Protein AF-A0A212KRE3-F1 (afdb_monomer_lite)

Foldseek 3Di:
DLVVLLVVVLVVPDDLVVSCVVVVHDSVSSVVSVVVVVVVVCVVVVVVVCVVVVVVVVVVVLVPDDLVVNCVVVVHDSVVVPDDPDDDDPVLVVLVVVLVVVCVVPVPDDLVNSCVVCVVVVDNDDSVSD

Sequence (130 aa):
MERPVALEAAKENRTINELASEYKIHPSQVSQWKKELLDSASSLFEKSGKAKKYDDMHEKEIAQLSISRQCELLDLNRSSYYINPGSETSFNLLLMRLIDQQFTKGPCYGRRRMTVWLNNQGYSVNSKRV

Radius of gyration: 33.66 Å; chains: 1; bounding box: 57×32×89 Å

Structure (mmCIF, N/CA/C/O backbone):
data_AF-A0A212KRE3-F1
#
_entry.id   AF-A0A212KRE3-F1
#
loop_
_atom_site.group_PDB
_atom_site.id
_atom_site.type_symbol
_atom_site.label_atom_id
_atom_site.label_alt_id
_atom_site.label_comp_id
_atom_site.label_asym_id
_atom_site.label_entity_id
_atom_site.label_seq_id
_atom_site.pdbx_PDB_ins_code
_atom_site.Cartn_x
_atom_site.Cartn_y
_atom_site.Cartn_z
_atom_site.occupancy
_atom_site.B_iso_or_equiv
_atom_site.auth_seq_id
_atom_site.auth_comp_id
_atom_site.auth_asym_id
_atom_site.auth_atom_id
_atom_site.pdbx_PDB_model_num
ATOM 1 N N . MET A 1 1 ? 17.542 -0.123 -52.652 1.00 57.00 1 MET A N 1
ATOM 2 C CA . MET A 1 1 ? 17.718 -1.501 -53.163 1.00 57.00 1 MET A CA 1
ATOM 3 C C . MET A 1 1 ? 18.692 -2.318 -52.310 1.00 57.00 1 MET A C 1
ATOM 5 O O . MET A 1 1 ? 18.469 -3.505 -52.163 1.00 57.00 1 MET A O 1
ATOM 9 N N . GLU A 1 2 ? 19.701 -1.706 -51.683 1.00 64.69 2 GLU A N 1
ATOM 10 C CA . GLU A 1 2 ? 20.784 -2.408 -50.958 1.00 64.69 2 GLU A CA 1
ATOM 11 C C . GLU A 1 2 ? 20.360 -2.997 -49.594 1.00 64.69 2 GLU A C 1
ATOM 13 O O . GLU A 1 2 ? 20.673 -4.140 -49.273 1.00 64.69 2 GLU A O 1
ATOM 18 N N . ARG A 1 3 ? 19.568 -2.250 -48.806 1.00 67.12 3 ARG A N 1
ATOM 19 C CA . ARG A 1 3 ? 19.105 -2.663 -47.463 1.00 67.12 3 ARG A CA 1
ATOM 20 C C . ARG A 1 3 ? 18.332 -3.998 -47.411 1.00 67.12 3 ARG A C 1
ATOM 22 O O . ARG A 1 3 ? 18.637 -4.791 -46.525 1.00 67.12 3 ARG A O 1
ATOM 29 N N . PRO A 1 4 ? 17.350 -4.284 -48.293 1.00 76.00 4 PRO A N 1
ATOM 30 C CA . PRO A 1 4 ? 16.636 -5.564 -48.252 1.00 76.00 4 PRO A CA 1
ATOM 31 C C . PRO A 1 4 ? 17.538 -6.758 -48.600 1.00 76.00 4 PRO A C 1
ATOM 33 O O . PRO A 1 4 ? 17.464 -7.773 -47.915 1.00 76.00 4 PRO A O 1
ATOM 36 N N . VAL A 1 5 ? 18.444 -6.616 -49.577 1.00 79.56 5 VAL A N 1
ATOM 37 C CA . VAL A 1 5 ? 19.388 -7.679 -49.976 1.00 79.56 5 VAL A CA 1
ATOM 38 C C . VAL A 1 5 ? 20.380 -7.983 -48.850 1.00 79.56 5 VAL A C 1
ATOM 40 O O . VAL A 1 5 ? 20.643 -9.144 -48.549 1.00 79.56 5 VAL A O 1
ATOM 43 N N . ALA A 1 6 ? 20.881 -6.948 -48.170 1.00 76.56 6 ALA A N 1
ATOM 44 C CA . ALA A 1 6 ? 21.781 -7.102 -47.030 1.00 76.56 6 ALA A CA 1
ATOM 45 C C . ALA A 1 6 ? 21.116 -7.826 -45.843 1.00 76.56 6 ALA A C 1
ATOM 47 O O . ALA A 1 6 ? 21.733 -8.693 -45.226 1.00 76.56 6 ALA A O 1
ATOM 48 N N . LEU A 1 7 ? 19.847 -7.514 -45.544 1.00 79.19 7 LEU A N 1
ATOM 49 C CA . LEU A 1 7 ? 19.075 -8.190 -44.492 1.00 79.19 7 LEU A CA 1
ATOM 50 C C . LEU A 1 7 ? 18.836 -9.664 -44.816 1.00 79.19 7 LEU A C 1
ATOM 52 O O . LEU A 1 7 ? 18.855 -10.510 -43.928 1.00 79.19 7 LEU A O 1
ATOM 56 N N . GLU A 1 8 ? 18.594 -9.972 -46.082 1.00 78.06 8 GLU A N 1
ATOM 57 C CA . GLU A 1 8 ? 18.320 -11.330 -46.528 1.00 78.06 8 GLU A CA 1
ATOM 58 C C . GLU A 1 8 ? 19.587 -12.191 -46.576 1.00 78.06 8 GLU A C 1
ATOM 60 O O . GLU A 1 8 ? 19.567 -13.339 -46.135 1.00 78.06 8 GLU A O 1
ATOM 65 N N . ALA A 1 9 ? 20.717 -11.599 -46.971 1.00 77.88 9 ALA A N 1
ATOM 66 C CA . ALA A 1 9 ? 22.039 -12.218 -46.884 1.00 77.88 9 ALA A CA 1
ATOM 67 C C . ALA A 1 9 ? 22.511 -12.425 -45.428 1.00 77.88 9 ALA A C 1
ATOM 69 O O . ALA A 1 9 ? 23.214 -13.395 -45.128 1.00 77.88 9 ALA A O 1
ATOM 70 N N . ALA A 1 10 ? 22.130 -11.530 -44.509 1.00 75.31 10 ALA A N 1
ATOM 71 C CA . ALA A 1 10 ? 22.421 -11.655 -43.079 1.00 75.31 10 ALA A CA 1
ATOM 72 C C . ALA A 1 10 ? 21.560 -12.720 -42.377 1.00 75.31 10 ALA A C 1
ATOM 74 O O . ALA A 1 10 ? 21.988 -13.270 -41.369 1.00 75.31 10 ALA A O 1
ATOM 75 N N . LYS A 1 11 ? 20.374 -13.038 -42.917 1.00 79.56 11 LYS A N 1
ATOM 76 C CA . LYS A 1 11 ? 19.484 -14.102 -42.417 1.00 79.56 11 LYS A CA 1
ATOM 77 C C . LYS A 1 11 ? 19.929 -15.519 -42.798 1.00 79.56 11 LYS A C 1
ATOM 79 O O . LYS A 1 11 ? 19.301 -16.464 -42.347 1.00 79.56 11 LYS A O 1
ATOM 84 N N . GLU A 1 12 ? 20.950 -15.663 -43.648 1.00 75.50 12 GLU A N 1
ATOM 85 C CA . GLU A 1 12 ? 21.563 -16.936 -44.089 1.00 75.50 12 GLU A CA 1
ATOM 86 C C . GLU A 1 12 ? 20.617 -17.961 -44.750 1.00 75.50 12 GLU A C 1
ATOM 88 O O . GLU A 1 12 ? 21.028 -19.069 -45.073 1.00 75.50 12 GLU A O 1
ATOM 93 N N . ASN A 1 13 ? 19.368 -17.579 -45.028 1.00 75.56 13 ASN A N 1
ATOM 94 C CA . ASN A 1 13 ? 18.349 -18.452 -45.622 1.00 75.56 13 ASN A CA 1
ATOM 95 C C . ASN A 1 13 ? 18.505 -18.656 -47.139 1.00 75.56 13 ASN A C 1
ATOM 97 O O . ASN A 1 13 ? 17.855 -19.530 -47.704 1.00 75.56 13 ASN A O 1
ATOM 101 N N . ARG A 1 14 ? 19.312 -17.827 -47.811 1.00 74.69 14 ARG A N 1
ATOM 102 C CA . ARG A 1 14 ? 19.621 -17.914 -49.247 1.00 74.69 14 ARG A CA 1
ATOM 103 C C . ARG A 1 14 ? 21.114 -17.714 -49.457 1.00 74.69 14 ARG A C 1
ATOM 105 O O . ARG A 1 14 ? 21.745 -16.941 -48.731 1.00 74.69 14 ARG A O 1
ATOM 112 N N . THR A 1 15 ? 21.688 -18.382 -50.451 1.00 82.12 15 THR A N 1
ATOM 113 C CA . THR A 1 15 ? 23.111 -18.216 -50.759 1.00 82.12 15 THR A CA 1
ATOM 114 C C . THR A 1 15 ? 23.366 -16.891 -51.484 1.00 82.12 15 THR A C 1
ATOM 116 O O . THR A 1 15 ? 22.508 -16.347 -52.181 1.00 82.12 15 THR A O 1
ATOM 119 N N . ILE A 1 16 ? 24.585 -16.363 -51.350 1.00 78.31 16 ILE A N 1
ATOM 120 C CA . ILE A 1 16 ? 25.012 -15.099 -51.980 1.00 78.31 16 ILE A CA 1
ATOM 121 C C . ILE A 1 16 ? 24.849 -15.159 -53.511 1.00 78.31 16 ILE A C 1
ATOM 123 O O . ILE A 1 16 ? 24.492 -14.159 -54.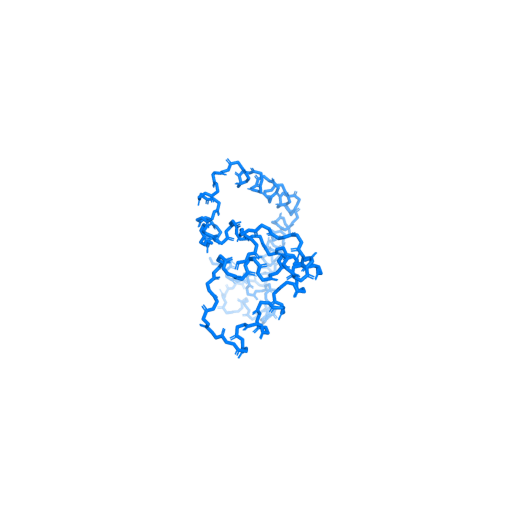130 1.00 78.31 16 ILE A O 1
ATOM 127 N N . ASN A 1 17 ? 25.051 -16.337 -54.111 1.00 79.56 17 ASN A N 1
ATOM 128 C CA . ASN A 1 17 ? 24.924 -16.553 -55.555 1.00 79.56 17 ASN A CA 1
ATOM 129 C C . ASN A 1 17 ? 23.466 -16.580 -56.038 1.00 79.56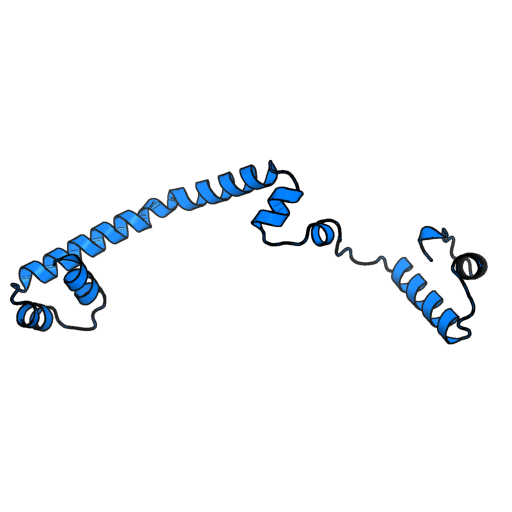 17 ASN A C 1
ATOM 131 O O . ASN A 1 17 ? 23.178 -16.113 -57.141 1.00 79.56 17 ASN A O 1
ATOM 135 N N . GLU A 1 18 ? 22.541 -17.089 -55.225 1.00 80.31 18 GLU A N 1
ATOM 136 C CA . GLU A 1 18 ? 21.106 -17.070 -55.534 1.00 80.31 18 GLU A CA 1
ATOM 137 C C . GLU A 1 18 ? 20.563 -15.640 -55.474 1.00 80.31 18 GLU A C 1
ATOM 139 O O . GLU A 1 18 ? 19.925 -15.188 -56.422 1.00 80.31 18 GLU A O 1
ATOM 144 N N . LEU A 1 19 ? 20.922 -14.885 -54.428 1.00 81.12 19 LEU A N 1
ATOM 145 C CA . LEU A 1 19 ? 20.554 -13.470 -54.294 1.00 81.12 19 LEU A CA 1
ATOM 146 C C . LEU A 1 19 ? 21.163 -12.611 -55.412 1.00 81.12 19 LEU A C 1
ATOM 148 O O . LEU A 1 19 ? 20.495 -11.747 -55.976 1.00 81.12 19 LEU A O 1
ATOM 152 N N . ALA A 1 20 ? 22.418 -12.870 -55.781 1.00 81.94 20 ALA A N 1
ATOM 153 C CA . ALA A 1 20 ? 23.078 -12.212 -56.906 1.00 81.94 20 ALA A CA 1
ATOM 154 C C . ALA A 1 20 ? 22.322 -12.427 -58.231 1.00 81.94 20 ALA A C 1
ATOM 156 O O . ALA A 1 20 ? 22.125 -11.487 -59.004 1.00 81.94 20 ALA A O 1
ATOM 157 N N . SER A 1 21 ? 21.847 -13.651 -58.469 1.00 82.38 21 SER A N 1
ATOM 158 C CA . SER A 1 21 ? 21.129 -14.016 -59.695 1.00 82.38 21 SER A CA 1
ATOM 159 C C . SER A 1 21 ? 19.714 -13.430 -59.738 1.00 82.38 21 SER A C 1
ATOM 161 O O . SER A 1 21 ? 19.302 -12.889 -60.762 1.00 82.38 21 SER A O 1
ATOM 163 N N . GLU A 1 22 ? 18.989 -13.482 -58.619 1.00 83.00 22 GLU A N 1
ATOM 164 C CA . GLU A 1 22 ? 17.611 -12.989 -58.492 1.00 83.00 22 GLU A CA 1
ATOM 165 C C . GLU A 1 22 ? 17.528 -11.464 -58.621 1.00 83.00 22 GLU A C 1
ATOM 167 O O . GLU A 1 22 ? 16.659 -10.933 -59.316 1.00 83.00 22 GLU A O 1
ATOM 172 N N . TYR A 1 23 ? 18.483 -10.753 -58.021 1.00 83.25 23 TYR A N 1
ATOM 173 C CA . TYR A 1 23 ? 18.513 -9.294 -58.033 1.00 83.25 23 TYR A CA 1
ATOM 174 C C . TYR A 1 23 ? 19.373 -8.696 -59.160 1.00 83.25 23 TYR A C 1
ATOM 176 O O . TYR A 1 23 ? 19.432 -7.473 -59.277 1.00 83.25 23 TYR A O 1
ATOM 184 N N . LYS A 1 24 ? 19.992 -9.524 -60.022 1.00 82.06 24 LYS A N 1
ATOM 185 C CA . LYS A 1 24 ? 20.929 -9.117 -61.096 1.00 82.06 24 LYS A CA 1
ATOM 186 C C . LYS A 1 24 ? 22.111 -8.282 -60.584 1.00 82.06 24 LYS A C 1
ATOM 188 O O . LYS A 1 24 ? 22.499 -7.283 -61.188 1.00 82.06 24 LYS A O 1
ATOM 193 N N . ILE A 1 25 ? 22.670 -8.683 -59.450 1.00 85.12 25 ILE A N 1
ATOM 194 C CA . ILE A 1 25 ? 23.742 -7.983 -58.738 1.00 85.12 25 ILE A CA 1
ATOM 195 C C . ILE A 1 25 ? 24.965 -8.897 -58.686 1.00 85.12 25 ILE A C 1
ATOM 197 O O . ILE A 1 25 ? 24.834 -10.108 -58.565 1.00 85.12 25 ILE A O 1
ATOM 201 N N . HIS A 1 26 ? 26.175 -8.343 -58.774 1.00 85.06 26 HIS A N 1
ATOM 202 C CA . HIS A 1 26 ? 27.384 -9.164 -58.705 1.00 85.06 26 HIS A CA 1
ATOM 203 C C . HIS A 1 26 ? 27.585 -9.734 -57.279 1.00 85.06 26 HIS A C 1
ATOM 205 O O . HIS A 1 26 ? 27.480 -8.968 -56.318 1.00 85.06 26 HIS A O 1
ATOM 211 N N . PRO A 1 27 ? 27.961 -11.020 -57.100 1.00 84.62 27 PRO A N 1
ATOM 212 C CA . PRO A 1 27 ? 28.116 -11.648 -55.777 1.00 84.62 27 PRO A CA 1
ATOM 213 C C . PRO A 1 27 ? 29.022 -10.881 -54.800 1.00 84.62 27 PRO A C 1
ATOM 215 O O . PRO A 1 27 ? 28.754 -10.823 -53.602 1.00 84.62 27 PRO A O 1
ATOM 218 N N . SER A 1 28 ? 30.065 -10.218 -55.311 1.00 86.44 28 SER A N 1
ATOM 219 C CA . SER A 1 28 ? 30.956 -9.370 -54.500 1.00 86.44 28 SER A CA 1
ATOM 220 C C . SER A 1 28 ? 30.235 -8.203 -53.813 1.00 86.44 28 SER A C 1
ATOM 222 O O . SER A 1 28 ? 30.645 -7.806 -52.726 1.00 86.44 28 SER A O 1
ATOM 224 N N . GLN A 1 29 ? 29.183 -7.650 -54.427 1.00 84.50 29 GLN A N 1
ATOM 225 C CA . GLN A 1 29 ? 28.423 -6.521 -53.874 1.00 84.50 29 GLN A CA 1
ATOM 226 C C . GLN A 1 29 ? 27.533 -6.983 -52.714 1.00 84.50 29 GLN A C 1
ATOM 228 O O . GLN A 1 29 ? 27.478 -6.331 -51.678 1.00 84.50 29 GLN A O 1
ATOM 233 N N . VAL A 1 30 ? 26.922 -8.166 -52.830 1.00 85.00 30 VAL A N 1
ATOM 234 C CA . VAL A 1 30 ? 26.117 -8.772 -51.755 1.00 85.00 30 VAL A CA 1
ATOM 235 C C . VAL A 1 30 ? 26.984 -9.094 -50.532 1.00 85.00 30 VAL A C 1
ATOM 237 O O . VAL A 1 30 ? 26.587 -8.813 -49.401 1.00 85.00 30 VAL A O 1
ATOM 240 N N . SER A 1 31 ? 28.198 -9.613 -50.748 1.00 84.81 31 SER A N 1
ATOM 241 C CA . SER A 1 31 ? 29.178 -9.842 -49.676 1.00 84.81 31 SER A CA 1
ATOM 242 C C . SER A 1 31 ? 29.595 -8.546 -48.978 1.00 84.81 31 SER A C 1
ATOM 244 O O . SER A 1 31 ? 29.682 -8.510 -47.750 1.00 84.81 31 SER A O 1
ATOM 246 N N . GLN A 1 32 ? 29.828 -7.479 -49.748 1.00 86.62 32 GLN A N 1
ATOM 247 C CA . GLN A 1 32 ? 30.173 -6.167 -49.207 1.00 86.62 32 GLN A CA 1
ATOM 248 C C . GLN A 1 32 ? 29.028 -5.593 -48.363 1.00 86.62 32 GLN A C 1
ATOM 250 O O . GLN A 1 32 ? 29.259 -5.203 -47.222 1.00 86.62 32 GLN A O 1
ATOM 255 N N . TRP A 1 33 ? 27.788 -5.637 -48.853 1.00 88.12 33 TRP A N 1
ATOM 256 C CA . TRP A 1 33 ? 26.635 -5.139 -48.100 1.00 88.12 33 TRP A CA 1
ATOM 257 C C . TRP A 1 33 ? 26.317 -5.967 -46.849 1.00 88.12 33 TRP A C 1
ATOM 259 O O . TRP A 1 33 ? 25.920 -5.398 -45.834 1.00 88.12 33 TRP A O 1
ATOM 269 N N . LYS A 1 34 ? 26.522 -7.296 -46.872 1.00 85.75 34 LYS A N 1
ATOM 270 C CA . LYS A 1 34 ? 26.417 -8.136 -45.660 1.00 85.75 34 LYS A CA 1
ATOM 271 C C . LYS A 1 34 ? 27.423 -7.674 -44.604 1.00 85.75 34 LYS A C 1
ATOM 273 O O . LYS A 1 34 ? 27.062 -7.543 -43.437 1.00 85.75 34 LYS A O 1
ATOM 278 N N . LYS A 1 35 ? 28.664 -7.401 -45.016 1.00 86.25 35 LYS A N 1
ATOM 279 C CA . LYS A 1 35 ? 29.724 -6.915 -44.126 1.00 86.25 35 LYS A CA 1
ATOM 280 C C . LYS A 1 35 ? 29.407 -5.526 -43.562 1.00 86.25 35 LYS A C 1
ATOM 282 O O . LYS A 1 35 ? 29.423 -5.359 -42.350 1.00 86.25 35 LYS A O 1
ATOM 287 N N . GLU A 1 36 ? 29.025 -4.573 -44.410 1.00 86.38 36 GLU A N 1
ATOM 288 C CA . GLU A 1 36 ? 28.647 -3.212 -43.996 1.00 86.38 36 GLU A CA 1
ATOM 289 C C . GLU A 1 36 ? 27.460 -3.202 -43.020 1.00 86.38 36 GLU A C 1
ATOM 291 O O . GLU A 1 36 ? 27.439 -2.416 -42.070 1.00 86.38 36 GLU A O 1
ATOM 296 N N . LEU A 1 37 ? 26.478 -4.089 -43.216 1.00 87.00 37 LEU A N 1
ATOM 297 C CA . LEU A 1 37 ? 25.338 -4.227 -42.311 1.00 87.00 37 LEU A CA 1
ATOM 298 C C . LEU A 1 37 ? 25.756 -4.796 -40.955 1.00 87.00 37 LEU A C 1
ATOM 300 O O . LEU A 1 37 ? 25.297 -4.294 -39.933 1.00 87.00 37 LEU A O 1
ATOM 304 N N . LEU A 1 38 ? 26.621 -5.812 -40.936 1.00 83.31 38 LEU A N 1
ATOM 305 C CA . LEU A 1 38 ? 27.136 -6.398 -39.698 1.00 83.31 38 LEU A CA 1
ATOM 306 C C . LEU A 1 38 ? 28.015 -5.412 -38.919 1.00 83.31 38 LEU A C 1
ATOM 308 O O . LEU A 1 38 ? 27.839 -5.299 -37.709 1.00 83.31 38 LEU A O 1
ATOM 312 N N . ASP A 1 39 ? 28.868 -4.647 -39.603 1.00 84.31 39 ASP A N 1
ATOM 313 C CA . ASP A 1 39 ? 29.702 -3.597 -39.000 1.00 84.31 39 ASP A CA 1
ATOM 314 C C . ASP A 1 39 ? 28.850 -2.422 -38.473 1.00 84.31 39 ASP A C 1
ATOM 316 O O . ASP A 1 39 ? 29.111 -1.847 -37.414 1.00 84.31 39 ASP A O 1
ATOM 320 N N . SER A 1 40 ? 27.772 -2.073 -39.180 1.00 80.94 40 SER A N 1
ATOM 321 C CA . SER A 1 40 ? 26.811 -1.069 -38.705 1.00 80.94 40 SER A CA 1
ATOM 322 C C . SER A 1 40 ? 25.992 -1.586 -37.519 1.00 80.94 40 SER A C 1
ATOM 324 O O . SER A 1 40 ? 25.706 -0.837 -36.587 1.00 80.94 40 SER A O 1
ATOM 326 N N . ALA A 1 41 ? 25.608 -2.864 -37.528 1.00 78.69 41 ALA A N 1
ATOM 327 C CA . ALA A 1 41 ? 24.878 -3.489 -36.433 1.00 78.69 41 ALA A CA 1
ATOM 328 C C . ALA A 1 41 ? 25.751 -3.589 -35.175 1.00 78.69 41 ALA A C 1
ATOM 330 O O . ALA A 1 41 ? 25.299 -3.191 -34.103 1.00 78.69 41 ALA A O 1
ATOM 331 N N . SER A 1 42 ? 27.006 -4.035 -35.290 1.00 75.94 42 SER A N 1
ATOM 332 C CA . SER A 1 42 ? 27.942 -4.068 -34.161 1.00 75.94 42 SER A CA 1
ATOM 333 C C . SER A 1 42 ? 28.147 -2.672 -33.573 1.00 75.94 42 SER A C 1
ATOM 335 O O . SER A 1 42 ? 28.000 -2.510 -32.368 1.00 75.94 42 SER A O 1
ATOM 337 N N . SER A 1 43 ? 28.315 -1.639 -34.403 1.00 76.69 43 SER A N 1
ATOM 338 C CA . SER A 1 43 ? 28.379 -0.238 -33.960 1.00 76.69 43 SER A CA 1
ATOM 339 C C . SER A 1 43 ? 27.147 0.212 -33.154 1.00 76.69 43 SER A C 1
ATOM 341 O O . SER A 1 43 ? 27.269 0.939 -32.160 1.00 76.69 43 SER A O 1
ATOM 343 N N . LEU A 1 44 ? 25.946 -0.227 -33.546 1.00 74.12 44 LEU A N 1
ATOM 344 C CA . LEU A 1 44 ? 24.705 0.080 -32.830 1.00 74.12 44 LEU A CA 1
ATOM 345 C C . LEU A 1 44 ? 24.620 -0.651 -31.481 1.00 74.12 44 LEU A C 1
ATOM 347 O O . LEU A 1 44 ? 24.171 -0.058 -30.498 1.00 74.12 44 LEU A O 1
ATOM 351 N N . PHE A 1 45 ? 25.079 -1.904 -31.413 1.00 70.56 45 PHE A N 1
ATOM 352 C CA . PHE A 1 45 ? 25.027 -2.729 -30.201 1.00 70.56 45 PHE A CA 1
ATOM 353 C C . PHE A 1 45 ? 26.214 -2.502 -29.237 1.00 70.56 45 PHE A C 1
ATOM 355 O O . PHE A 1 45 ? 26.051 -2.636 -28.023 1.00 70.56 45 PHE A O 1
ATOM 362 N N . GLU A 1 46 ? 27.379 -2.063 -29.720 1.00 64.94 46 GLU A N 1
ATOM 363 C CA . GLU A 1 46 ? 28.534 -1.647 -28.900 1.00 64.94 46 GLU A CA 1
ATOM 364 C C . GLU A 1 46 ? 28.234 -0.376 -28.092 1.00 64.94 46 GLU A C 1
ATOM 366 O O . GLU A 1 46 ? 28.755 -0.171 -26.994 1.00 64.94 46 GLU A O 1
ATOM 371 N N . LYS A 1 47 ? 27.287 0.450 -28.557 1.00 57.75 47 LYS A N 1
ATOM 372 C CA . LYS A 1 47 ? 26.774 1.618 -27.822 1.00 57.75 47 LYS A CA 1
ATOM 373 C C . LYS A 1 47 ? 25.824 1.248 -26.664 1.00 57.75 47 LYS A C 1
ATOM 375 O O . LYS A 1 47 ? 25.131 2.113 -26.125 1.00 57.75 47 LYS A O 1
ATOM 380 N N . SER A 1 48 ? 25.811 -0.010 -26.226 1.00 50.78 48 SER A N 1
ATOM 381 C CA . SER A 1 48 ? 25.029 -0.513 -25.084 1.00 50.78 48 SER A CA 1
ATOM 382 C C . SER A 1 48 ? 25.472 0.044 -23.720 1.00 50.78 48 SER A C 1
ATOM 384 O O . SER A 1 48 ? 24.707 -0.004 -22.759 1.00 50.78 48 SER A O 1
ATOM 386 N N . GLY A 1 49 ? 26.631 0.709 -23.634 1.00 52.25 49 GLY A N 1
ATOM 387 C CA . GLY A 1 49 ? 27.051 1.453 -22.436 1.00 52.25 49 GLY A CA 1
ATOM 388 C C . GLY A 1 49 ? 26.197 2.689 -22.101 1.00 52.25 49 GLY A C 1
ATOM 389 O O . GLY A 1 49 ? 26.316 3.235 -21.003 1.00 52.25 49 GLY A O 1
ATOM 390 N N . LYS A 1 50 ? 25.329 3.153 -23.017 1.00 49.72 50 LYS A N 1
ATOM 391 C CA . LYS A 1 50 ? 24.409 4.273 -22.751 1.00 49.72 50 LYS A CA 1
ATOM 392 C C . LYS A 1 50 ? 23.027 3.847 -22.256 1.00 49.72 50 LYS A C 1
ATOM 394 O O . LYS A 1 50 ? 22.412 4.641 -21.555 1.00 49.72 50 LYS A O 1
ATOM 399 N N . ALA A 1 51 ? 22.564 2.626 -22.536 1.00 50.12 51 ALA A N 1
ATOM 400 C CA . ALA A 1 51 ? 21.235 2.161 -22.116 1.00 50.12 51 ALA A CA 1
ATOM 401 C C . ALA A 1 51 ? 21.060 2.222 -20.585 1.00 50.12 51 ALA A C 1
ATOM 403 O O . ALA A 1 51 ? 20.082 2.770 -20.091 1.00 50.12 51 ALA A O 1
ATOM 404 N N . LYS A 1 52 ? 22.098 1.828 -19.835 1.00 49.66 52 LYS A N 1
ATOM 405 C CA . LYS A 1 52 ? 22.114 1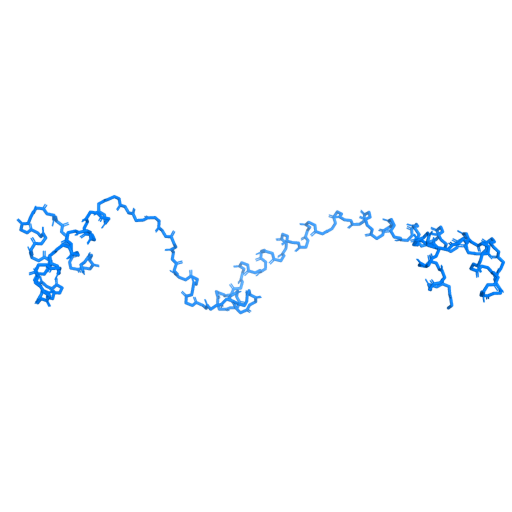.871 -18.363 1.00 49.66 52 LYS A CA 1
ATOM 406 C C . LYS A 1 52 ? 22.043 3.288 -17.769 1.00 49.66 52 LYS A C 1
ATOM 408 O O . LYS A 1 52 ? 21.653 3.447 -16.621 1.00 49.66 52 LYS A O 1
ATOM 413 N N . LYS A 1 53 ? 22.426 4.320 -18.535 1.00 50.53 53 LYS A N 1
ATOM 414 C CA . LYS A 1 53 ? 22.299 5.729 -18.120 1.00 50.53 53 LYS A CA 1
ATOM 415 C C . LYS A 1 53 ? 20.904 6.294 -18.382 1.00 50.53 53 LYS A C 1
ATOM 417 O O . LYS A 1 53 ? 20.514 7.207 -17.671 1.00 50.53 53 LYS A O 1
ATOM 422 N N . TYR A 1 54 ? 20.182 5.795 -19.385 1.00 52.50 54 TYR A N 1
ATOM 423 C CA . TYR A 1 54 ? 18.817 6.246 -19.667 1.00 52.50 54 TYR A CA 1
ATOM 424 C C . TYR A 1 54 ? 17.810 5.642 -18.681 1.00 52.50 54 TYR A C 1
ATOM 426 O O . TYR A 1 54 ? 16.951 6.381 -18.215 1.00 52.50 54 TYR A O 1
ATOM 434 N N . ASP A 1 55 ? 17.973 4.373 -18.284 1.00 56.56 55 ASP A N 1
ATOM 435 C CA . ASP A 1 55 ? 17.119 3.748 -17.258 1.00 56.56 55 ASP A CA 1
ATOM 436 C C . ASP A 1 55 ? 17.234 4.464 -15.900 1.00 56.56 55 ASP A C 1
ATOM 438 O O . ASP A 1 55 ? 16.224 4.877 -15.342 1.00 56.56 55 ASP A O 1
ATOM 442 N N . ASP A 1 56 ? 18.452 4.729 -15.409 1.00 55.81 56 ASP A N 1
ATOM 443 C CA . ASP A 1 56 ? 18.674 5.399 -14.109 1.00 55.81 56 ASP A CA 1
ATOM 444 C C . ASP A 1 56 ? 18.265 6.893 -14.119 1.00 55.81 56 ASP A C 1
ATOM 446 O O . ASP A 1 56 ? 17.918 7.471 -13.086 1.00 55.81 56 ASP A O 1
ATOM 450 N N . MET A 1 57 ? 18.290 7.536 -15.296 1.00 54.62 57 MET A N 1
ATOM 451 C CA . MET A 1 57 ? 17.769 8.896 -15.498 1.00 54.62 57 MET A CA 1
ATOM 452 C C . MET A 1 57 ? 16.239 8.909 -15.498 1.00 54.62 57 MET A C 1
ATOM 454 O O . MET A 1 57 ? 15.644 9.734 -14.807 1.00 54.62 57 MET A O 1
ATOM 458 N N . HIS A 1 58 ? 15.603 7.981 -16.217 1.00 62.03 58 HIS A N 1
ATOM 459 C CA . HIS A 1 58 ? 14.147 7.888 -16.267 1.00 62.03 58 HIS A CA 1
ATOM 460 C C . HIS A 1 58 ? 13.550 7.468 -14.928 1.00 62.03 58 HIS A C 1
ATOM 462 O O . HIS A 1 58 ? 12.522 8.008 -14.535 1.00 62.03 58 HIS A O 1
ATOM 468 N N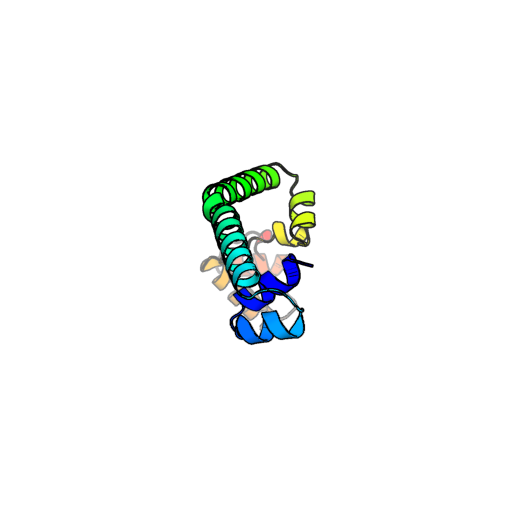 . GLU A 1 59 ? 14.202 6.586 -14.177 1.00 64.19 59 GLU A N 1
ATOM 469 C CA . GLU A 1 59 ? 13.729 6.178 -12.854 1.00 64.19 59 GLU A CA 1
ATOM 470 C C . GLU A 1 59 ? 13.755 7.356 -11.858 1.00 64.19 59 GLU A C 1
ATOM 472 O O . GLU A 1 59 ? 12.798 7.572 -11.110 1.00 64.19 59 GLU A O 1
ATOM 477 N N . LYS A 1 60 ? 14.790 8.209 -11.925 1.00 64.75 60 LYS A N 1
ATOM 478 C CA . LYS A 1 60 ? 14.864 9.465 -11.154 1.00 64.75 60 LYS A CA 1
ATOM 479 C C . LYS A 1 60 ? 13.849 10.508 -11.608 1.00 64.75 60 LYS A C 1
ATOM 481 O O . LYS A 1 60 ? 13.272 11.186 -10.760 1.00 64.75 60 LYS A O 1
ATOM 486 N N . GLU A 1 61 ? 13.627 10.652 -12.911 1.00 72.06 61 GLU A N 1
ATOM 487 C CA . GLU A 1 61 ? 12.605 11.555 -13.448 1.00 72.06 61 GLU A CA 1
ATOM 488 C C . GLU A 1 61 ? 11.206 11.115 -13.013 1.00 72.06 61 GLU A C 1
ATOM 490 O O . GLU A 1 61 ? 10.439 11.935 -12.516 1.00 72.06 61 GLU A O 1
ATOM 495 N N . ILE A 1 62 ? 10.894 9.819 -13.098 1.00 73.06 62 ILE A N 1
ATOM 496 C CA . ILE A 1 62 ? 9.617 9.254 -12.649 1.00 73.06 62 ILE A CA 1
ATOM 497 C C . ILE A 1 62 ? 9.440 9.475 -11.142 1.00 73.06 62 ILE A C 1
ATOM 499 O O . ILE A 1 62 ? 8.366 9.901 -10.719 1.00 73.06 62 ILE A O 1
ATOM 503 N N . ALA A 1 63 ? 10.490 9.290 -10.336 1.00 76.25 63 ALA A N 1
ATOM 504 C CA . ALA A 1 63 ? 10.450 9.541 -8.894 1.00 76.25 63 ALA A CA 1
ATOM 505 C C . ALA A 1 63 ? 10.174 11.014 -8.524 1.00 76.25 63 ALA A C 1
ATOM 507 O O . ALA A 1 63 ? 9.623 11.277 -7.455 1.00 76.25 63 ALA A O 1
ATOM 508 N N . GLN A 1 64 ? 10.512 11.972 -9.396 1.00 85.38 64 GLN A N 1
ATOM 509 C CA . GLN A 1 64 ? 10.218 13.401 -9.205 1.00 85.38 64 GLN A CA 1
ATOM 510 C C . GLN A 1 64 ? 8.790 13.793 -9.619 1.00 85.38 64 GLN A C 1
ATOM 512 O O . GLN A 1 64 ? 8.310 14.866 -9.245 1.00 85.38 64 GLN A O 1
ATOM 517 N N . LEU A 1 65 ? 8.093 12.949 -10.382 1.00 87.44 65 LEU A N 1
ATOM 518 C CA . LEU A 1 65 ? 6.707 13.192 -10.777 1.00 87.44 65 LEU A CA 1
ATOM 519 C C . LEU A 1 65 ? 5.747 12.995 -9.597 1.00 87.44 65 LEU A C 1
ATOM 521 O O . LEU A 1 65 ? 6.008 12.250 -8.658 1.00 87.44 65 LEU A O 1
ATOM 525 N N . SER A 1 66 ? 4.578 13.635 -9.661 1.00 90.25 66 SER A N 1
ATOM 526 C CA . SER A 1 66 ? 3.514 13.360 -8.690 1.00 90.25 66 SER A CA 1
ATOM 527 C C . SER A 1 66 ? 3.059 11.897 -8.773 1.00 90.25 66 SER A C 1
ATOM 529 O O . SER A 1 66 ? 2.999 11.332 -9.866 1.00 90.25 66 SER A O 1
ATOM 531 N N . ILE A 1 67 ? 2.622 11.320 -7.647 1.00 88.19 67 ILE A N 1
ATOM 532 C CA . ILE A 1 67 ? 2.061 9.952 -7.591 1.00 88.19 67 ILE A CA 1
ATOM 533 C C . ILE A 1 67 ? 0.950 9.758 -8.641 1.00 88.19 67 ILE A C 1
ATOM 535 O O . ILE A 1 67 ? 0.810 8.675 -9.197 1.00 88.19 67 ILE A O 1
ATOM 539 N N . SER A 1 68 ? 0.177 10.808 -8.966 1.00 88.88 68 SER A N 1
ATOM 540 C CA . SER A 1 68 ? -0.865 10.742 -10.007 1.00 88.88 68 SER A CA 1
ATOM 541 C C . SER A 1 68 ? -0.268 10.435 -11.372 1.00 88.88 68 SER A C 1
ATOM 543 O O . SER A 1 68 ? -0.740 9.541 -12.063 1.00 88.88 68 SER A O 1
ATOM 545 N N . ARG A 1 69 ? 0.784 11.174 -11.735 1.00 89.69 69 ARG A N 1
ATOM 546 C CA . ARG A 1 69 ? 1.443 11.044 -13.029 1.00 89.69 69 ARG A CA 1
ATOM 547 C C . ARG A 1 69 ? 2.250 9.752 -13.115 1.00 89.69 69 ARG A C 1
ATOM 549 O O . ARG A 1 69 ? 2.262 9.128 -14.165 1.00 89.69 69 ARG A O 1
ATOM 556 N N . GLN A 1 70 ? 2.870 9.332 -12.012 1.00 90.25 70 GLN A N 1
ATOM 557 C CA . GLN A 1 70 ? 3.526 8.026 -11.918 1.00 90.25 70 GLN A CA 1
ATOM 558 C C . GLN A 1 70 ? 2.532 6.888 -12.183 1.00 90.25 70 GLN A C 1
ATOM 560 O O . GLN A 1 70 ? 2.795 6.036 -13.022 1.00 90.25 70 GLN A O 1
ATOM 565 N N . CYS A 1 71 ? 1.369 6.906 -11.521 1.00 91.50 71 CYS A N 1
ATOM 566 C CA . CYS A 1 71 ? 0.330 5.894 -11.725 1.00 91.50 71 CYS A CA 1
ATOM 567 C C . CYS A 1 71 ? -0.203 5.897 -13.168 1.00 91.50 71 CYS A C 1
ATOM 569 O O . CYS A 1 71 ? -0.352 4.832 -13.749 1.00 91.50 71 CYS A O 1
ATOM 571 N N . GLU A 1 72 ? -0.427 7.075 -13.762 1.00 90.56 72 GLU A N 1
ATOM 572 C CA . GLU A 1 72 ? -0.873 7.211 -15.158 1.00 90.56 72 GLU A CA 1
ATOM 573 C C . GLU A 1 72 ? 0.146 6.639 -16.158 1.00 90.56 72 GLU A C 1
ATOM 575 O O . GLU A 1 72 ? -0.233 5.934 -17.085 1.00 90.56 72 GLU A O 1
ATOM 580 N N . LEU A 1 73 ? 1.442 6.904 -15.957 1.00 90.44 73 LEU A N 1
ATOM 581 C CA . LEU A 1 73 ? 2.510 6.383 -16.822 1.00 90.44 73 LEU A CA 1
ATOM 582 C C . LEU A 1 73 ? 2.672 4.864 -16.720 1.00 90.44 73 LEU A C 1
ATOM 584 O O . LEU A 1 73 ? 3.040 4.222 -17.699 1.00 90.44 73 LEU A O 1
ATOM 588 N N . LEU A 1 74 ? 2.422 4.305 -15.536 1.00 87.56 74 LEU A N 1
ATOM 589 C CA . LEU A 1 74 ? 2.508 2.870 -15.268 1.00 87.56 74 LEU A CA 1
ATOM 590 C C . LEU A 1 74 ? 1.202 2.122 -15.581 1.00 87.56 74 LEU A C 1
ATOM 592 O O . LEU A 1 74 ? 1.139 0.918 -15.347 1.00 87.56 74 LEU A O 1
ATOM 596 N N . ASP A 1 75 ? 0.173 2.821 -16.073 1.00 89.31 75 ASP A N 1
ATOM 597 C CA . ASP A 1 75 ? -1.181 2.292 -16.288 1.00 89.31 75 ASP A CA 1
ATOM 598 C C . ASP A 1 75 ? -1.758 1.600 -15.032 1.00 89.31 75 ASP A C 1
ATOM 600 O O . ASP A 1 75 ? -2.411 0.557 -15.072 1.00 89.31 75 ASP A O 1
ATOM 604 N N . LEU A 1 76 ? -1.476 2.188 -13.864 1.00 87.69 76 LEU A N 1
ATOM 605 C CA . LEU A 1 76 ? -1.938 1.726 -12.559 1.00 87.69 76 LEU A CA 1
ATOM 606 C C . LEU A 1 76 ? -3.053 2.632 -12.036 1.00 87.69 76 LEU A C 1
ATOM 608 O O . LEU A 1 76 ? -2.978 3.860 -12.088 1.00 87.69 76 LEU A O 1
ATOM 612 N N . ASN A 1 77 ? -4.071 2.037 -11.413 1.00 89.00 77 ASN A N 1
ATOM 613 C CA . ASN A 1 77 ? -5.040 2.819 -10.653 1.00 89.00 77 ASN A CA 1
ATOM 614 C C . ASN A 1 77 ? -4.367 3.419 -9.406 1.00 89.00 77 ASN A C 1
ATOM 616 O O . ASN A 1 77 ? -3.803 2.694 -8.582 1.00 89.00 77 ASN A O 1
ATOM 620 N N . ARG A 1 78 ? -4.508 4.737 -9.211 1.00 88.00 78 ARG A N 1
ATOM 621 C CA . ARG A 1 78 ? -3.968 5.474 -8.057 1.00 88.00 78 ARG A CA 1
ATOM 622 C C . ARG A 1 78 ? -4.335 4.845 -6.712 1.00 88.00 78 ARG A C 1
ATOM 624 O O . ARG A 1 78 ? -3.519 4.868 -5.795 1.00 88.00 78 ARG A O 1
ATOM 631 N N . SER A 1 79 ? -5.542 4.297 -6.561 1.00 86.88 79 SER A N 1
ATOM 632 C CA . SER A 1 79 ? -5.948 3.675 -5.293 1.00 86.88 79 SER A CA 1
ATOM 633 C C . SER A 1 79 ? -5.073 2.477 -4.932 1.00 86.88 79 SER A C 1
ATOM 635 O O . SER A 1 79 ? -4.811 2.257 -3.754 1.00 86.88 79 SER A O 1
ATOM 637 N N . SER A 1 80 ? -4.581 1.747 -5.938 1.00 85.56 80 SER A N 1
ATOM 638 C CA . SER A 1 80 ? -3.708 0.591 -5.749 1.00 85.56 80 SER A CA 1
ATOM 639 C C . SER A 1 80 ? -2.363 0.973 -5.136 1.00 85.56 80 SER A C 1
ATOM 641 O O . SER A 1 80 ? -1.794 0.168 -4.409 1.00 85.56 80 SER A O 1
ATOM 643 N N . TYR A 1 81 ? -1.870 2.194 -5.374 1.00 84.81 81 TYR A N 1
ATOM 644 C CA . TYR A 1 81 ? -0.584 2.657 -4.843 1.00 84.81 81 TYR A CA 1
ATOM 645 C C . TYR A 1 81 ? -0.562 2.729 -3.309 1.00 84.81 81 TYR A C 1
ATOM 647 O O . TYR A 1 81 ? 0.448 2.442 -2.677 1.00 84.81 81 TYR A O 1
ATOM 655 N N . TYR A 1 82 ? -1.682 3.109 -2.689 1.00 83.00 82 TYR A N 1
ATOM 656 C CA . TYR A 1 82 ? -1.767 3.249 -1.231 1.00 83.00 82 TYR A CA 1
ATOM 657 C C . TYR A 1 82 ? -2.032 1.928 -0.505 1.00 83.00 82 TYR A C 1
ATOM 659 O O . TYR A 1 82 ? -1.958 1.878 0.724 1.00 83.00 82 TYR A O 1
ATOM 667 N N . ILE A 1 83 ? -2.354 0.864 -1.241 1.00 82.69 83 ILE A N 1
ATOM 668 C CA . ILE A 1 83 ? -2.558 -0.458 -0.664 1.00 82.69 83 ILE A CA 1
ATOM 669 C C . ILE A 1 83 ? -1.177 -1.053 -0.421 1.00 82.69 83 ILE A C 1
ATOM 671 O O . ILE A 1 83 ? -0.502 -1.485 -1.349 1.00 82.69 83 ILE A O 1
ATOM 675 N N . ASN A 1 84 ? -0.749 -1.069 0.837 1.00 73.69 84 ASN A N 1
ATOM 676 C CA . ASN A 1 84 ? 0.451 -1.794 1.217 1.00 73.69 84 ASN A CA 1
ATOM 677 C C . ASN A 1 84 ? 0.075 -3.272 1.425 1.00 73.69 84 ASN A C 1
ATOM 679 O O . ASN A 1 84 ? -0.711 -3.545 2.338 1.00 73.69 84 ASN A O 1
ATOM 683 N N . PRO A 1 85 ? 0.606 -4.224 0.632 1.00 70.56 85 PRO A N 1
ATOM 684 C CA . PRO A 1 85 ? 0.466 -5.653 0.893 1.00 70.56 85 PRO A CA 1
ATOM 685 C C . PRO A 1 85 ? 1.366 -6.043 2.078 1.00 70.56 85 PRO A C 1
ATOM 687 O O . PRO A 1 85 ? 2.314 -6.813 1.950 1.00 70.56 85 PRO A O 1
ATOM 690 N N . GLY A 1 86 ? 1.110 -5.450 3.242 1.00 73.38 86 GLY A N 1
ATOM 691 C CA . GLY A 1 86 ? 1.799 -5.789 4.475 1.00 73.38 86 GLY A CA 1
ATOM 692 C C . GLY A 1 86 ? 1.391 -7.185 4.930 1.00 73.38 86 GLY A C 1
ATOM 693 O O . GLY A 1 86 ? 0.217 -7.550 4.873 1.00 73.38 86 GLY A O 1
ATOM 694 N N . SER A 1 87 ? 2.357 -7.970 5.402 1.00 70.50 87 SER A N 1
ATOM 695 C CA . SER A 1 87 ? 2.061 -9.217 6.098 1.00 70.50 87 SER A CA 1
ATOM 696 C C . SER A 1 87 ? 1.411 -8.910 7.447 1.00 70.50 87 SER A C 1
ATOM 698 O O . SER A 1 87 ? 1.910 -8.114 8.246 1.00 70.50 87 SER A O 1
ATOM 700 N N . GLU A 1 88 ? 0.268 -9.537 7.703 1.00 79.94 88 GLU A N 1
ATOM 701 C CA . GLU A 1 88 ? -0.455 -9.338 8.952 1.00 79.94 88 GLU A CA 1
ATOM 702 C C . GLU A 1 88 ? 0.316 -9.931 10.134 1.00 79.94 88 GLU A C 1
ATOM 704 O O . GLU A 1 88 ? 0.853 -11.039 10.072 1.00 79.94 88 GLU A O 1
ATOM 709 N N . THR A 1 89 ? 0.370 -9.196 11.247 1.00 89.06 89 THR A N 1
ATOM 710 C CA . THR A 1 89 ? 1.023 -9.690 12.468 1.00 89.06 89 THR A CA 1
ATOM 711 C C . THR A 1 89 ? 0.273 -10.914 13.003 1.00 89.06 89 THR A C 1
ATOM 713 O O . THR A 1 89 ? -0.954 -10.972 12.929 1.00 89.06 89 THR A O 1
ATOM 716 N N . SER A 1 90 ? 0.977 -11.865 13.625 1.00 89.38 90 SER A N 1
ATOM 717 C CA . SER A 1 90 ? 0.380 -13.069 14.235 1.00 89.38 90 SER A CA 1
ATOM 718 C C . SER A 1 90 ? -0.788 -12.758 15.181 1.00 89.38 90 SER A C 1
ATOM 720 O O . SER A 1 90 ? -1.807 -13.446 15.168 1.00 89.38 90 SER A O 1
ATOM 722 N N . PHE A 1 91 ? -0.677 -11.673 15.950 1.00 90.62 91 PHE A N 1
ATOM 723 C CA . PHE A 1 91 ? -1.749 -11.163 16.802 1.00 90.62 91 PHE A CA 1
ATOM 724 C C . PHE A 1 91 ? -2.992 -10.721 16.012 1.00 90.62 91 PHE A C 1
ATOM 726 O O . PHE A 1 91 ? -4.113 -10.978 16.442 1.00 90.62 91 PHE A O 1
ATOM 733 N N . ASN A 1 92 ? -2.816 -10.088 14.848 1.00 90.56 92 ASN A N 1
ATOM 734 C CA . ASN A 1 92 ? -3.940 -9.656 14.019 1.00 90.56 92 ASN A CA 1
ATOM 735 C C . ASN A 1 92 ? -4.653 -10.851 13.377 1.00 90.56 92 ASN A C 1
ATOM 737 O O . ASN A 1 92 ? -5.877 -10.907 13.363 1.00 90.56 92 ASN A O 1
ATOM 741 N N . LEU A 1 93 ? -3.896 -11.861 12.945 1.00 91.94 93 LEU A N 1
ATOM 742 C CA . LEU A 1 93 ? -4.462 -13.118 12.448 1.00 91.94 93 LEU A CA 1
ATOM 743 C C . LEU A 1 93 ? -5.279 -13.847 13.525 1.00 91.94 93 LEU A C 1
ATOM 745 O O . LEU A 1 93 ? -6.343 -14.394 13.238 1.00 91.94 93 LEU A O 1
ATOM 749 N N . LEU A 1 94 ? -4.801 -13.846 14.773 1.00 93.25 94 LEU A N 1
ATOM 750 C CA . LEU A 1 94 ? -5.558 -14.373 15.909 1.00 93.25 94 LEU A CA 1
ATOM 751 C C . LEU A 1 94 ? -6.862 -13.589 16.110 1.00 93.25 94 LEU A C 1
ATOM 753 O O . LEU A 1 94 ? -7.922 -14.190 16.277 1.00 93.25 94 LEU A O 1
ATOM 757 N N . LEU A 1 95 ? -6.787 -12.259 16.053 1.00 92.62 95 LEU A N 1
ATOM 758 C CA . LEU A 1 95 ? -7.946 -11.387 16.193 1.00 92.62 95 LEU A CA 1
ATOM 759 C C . LEU A 1 95 ? -9.002 -11.660 15.112 1.00 92.62 95 LEU A C 1
ATOM 761 O O . LEU A 1 95 ? -10.168 -11.851 15.448 1.00 92.62 95 LEU A O 1
ATOM 765 N N . MET A 1 96 ? -8.583 -11.762 13.847 1.00 92.62 96 MET A N 1
ATOM 766 C CA . MET A 1 96 ? -9.450 -12.120 12.717 1.00 92.62 96 MET A CA 1
ATOM 767 C C . MET A 1 96 ? -10.178 -13.447 12.969 1.00 92.62 96 MET A C 1
ATOM 769 O O . MET A 1 96 ? -11.401 -13.505 12.881 1.00 92.62 96 MET A O 1
ATOM 773 N N . ARG A 1 97 ? -9.454 -14.492 13.399 1.00 94.50 97 ARG A N 1
ATOM 774 C CA . ARG A 1 97 ? -10.051 -15.807 13.703 1.00 94.50 97 ARG A CA 1
ATOM 775 C C . ARG A 1 97 ? -11.107 -15.743 14.807 1.00 94.50 97 ARG A C 1
ATOM 777 O O . ARG A 1 97 ? -12.139 -16.401 14.704 1.00 94.50 97 ARG A O 1
ATOM 784 N N . LEU A 1 98 ? -10.853 -14.981 15.871 1.00 93.12 98 LEU A N 1
ATOM 785 C CA . LEU A 1 98 ? -11.797 -14.830 16.984 1.00 93.12 98 LEU A CA 1
ATOM 786 C C . LEU A 1 98 ? -13.056 -14.073 16.563 1.00 93.12 98 LEU A C 1
ATOM 788 O O . LEU A 1 98 ? -14.161 -14.453 16.954 1.00 93.12 98 LEU A O 1
ATOM 792 N N . ILE A 1 99 ? -12.884 -13.024 15.757 1.00 92.62 99 ILE A N 1
ATOM 793 C CA . ILE A 1 99 ? -13.985 -12.253 15.183 1.00 92.62 99 ILE A CA 1
ATOM 794 C C . ILE A 1 99 ? -14.862 -13.172 14.325 1.00 92.62 99 ILE A C 1
ATOM 796 O O . ILE A 1 99 ? -16.066 -13.253 14.573 1.00 92.62 99 ILE A O 1
ATOM 800 N N . ASP A 1 100 ? -14.270 -13.932 13.403 1.00 93.50 100 ASP A N 1
ATOM 801 C CA . ASP A 1 100 ? -14.997 -14.868 12.536 1.00 93.50 100 ASP A CA 1
ATOM 802 C C . ASP A 1 100 ? -15.723 -15.957 13.337 1.00 93.50 100 ASP A C 1
ATOM 804 O O . ASP A 1 100 ? -16.893 -16.263 13.081 1.00 93.50 100 ASP A O 1
ATOM 808 N N . GLN A 1 101 ? -15.071 -16.517 14.363 1.00 92.75 101 GLN A N 1
ATOM 809 C CA . GLN A 1 101 ? -15.685 -17.508 15.246 1.00 92.75 101 GLN A CA 1
ATOM 810 C C . GLN A 1 101 ? -16.911 -16.930 15.965 1.00 92.75 101 GLN A C 1
ATOM 812 O O . GLN A 1 101 ? -17.942 -17.601 16.074 1.00 92.75 101 GLN A O 1
ATOM 817 N N . GLN A 1 102 ? -16.814 -15.697 16.464 1.00 90.69 102 GLN A N 1
ATOM 818 C CA . GLN A 1 102 ? -17.916 -15.037 17.155 1.00 90.69 102 GLN A CA 1
ATOM 819 C C . GLN A 1 102 ? -19.058 -14.688 16.191 1.00 90.69 102 GLN A C 1
ATOM 821 O O . GLN A 1 102 ? -20.222 -14.897 16.534 1.00 90.69 102 GLN A O 1
ATOM 826 N N . PHE A 1 103 ? -18.745 -14.232 14.976 1.00 89.62 103 PHE A N 1
ATOM 827 C CA . PHE A 1 103 ? -19.746 -13.984 13.935 1.00 89.62 103 PHE A CA 1
ATOM 828 C C . PHE A 1 103 ? -20.475 -15.261 13.509 1.00 89.62 103 PHE A C 1
ATOM 830 O O . PHE A 1 103 ? -21.694 -15.235 13.353 1.00 89.62 103 PHE A O 1
ATOM 837 N N . THR A 1 104 ? -19.761 -16.384 13.407 1.00 89.81 104 THR A N 1
ATOM 838 C CA . THR A 1 104 ? -20.351 -17.691 13.072 1.00 89.81 104 THR A CA 1
ATOM 839 C C . THR A 1 104 ? -21.317 -18.173 14.158 1.00 89.81 104 THR A C 1
ATOM 841 O O . THR A 1 104 ? -22.360 -18.745 13.854 1.00 89.81 104 THR A O 1
ATOM 844 N N . LYS A 1 105 ? -21.004 -17.917 15.437 1.00 88.00 105 LYS A N 1
ATOM 845 C CA . LYS A 1 105 ? -21.883 -18.261 16.569 1.00 88.00 105 LYS A CA 1
ATOM 846 C C . LYS A 1 105 ? -23.142 -17.394 16.638 1.00 88.00 105 LYS A C 1
ATOM 848 O O . LYS A 1 105 ? -24.156 -17.844 17.162 1.00 88.00 105 LYS A O 1
ATOM 853 N N . GLY A 1 106 ? -23.084 -16.154 16.157 1.00 83.19 106 GLY A N 1
ATOM 854 C CA . GLY A 1 106 ? -24.213 -15.232 16.206 1.00 83.19 106 GLY A CA 1
ATOM 855 C C . GLY A 1 106 ? -23.948 -13.950 15.414 1.00 83.19 106 GLY A C 1
ATOM 856 O O . GLY A 1 106 ? -23.256 -13.065 15.926 1.00 83.19 106 GLY A O 1
ATOM 857 N N . PRO A 1 107 ? -24.542 -13.775 14.219 1.00 80.81 107 PRO A N 1
ATOM 858 C CA . PRO A 1 107 ? -24.253 -12.653 13.320 1.00 80.81 107 PRO A CA 1
ATOM 859 C C . PRO A 1 107 ? -24.926 -11.328 13.737 1.00 80.81 107 PRO A C 1
ATOM 861 O O . PRO A 1 107 ? -25.373 -10.550 12.902 1.00 80.81 107 PRO A O 1
ATOM 864 N N . CYS A 1 108 ? -25.022 -11.043 15.038 1.00 81.69 108 CYS A N 1
ATOM 865 C CA . CYS A 1 108 ? -25.677 -9.844 15.580 1.00 81.69 108 CYS A CA 1
ATOM 866 C C . CYS A 1 108 ? -24.706 -8.853 16.251 1.00 81.69 108 CYS A C 1
ATOM 868 O O . CYS A 1 108 ? -25.121 -7.814 16.777 1.00 81.69 108 CYS A O 1
ATOM 870 N N . TYR A 1 109 ? -23.405 -9.157 16.258 1.00 86.88 109 TYR A N 1
ATOM 871 C CA . TYR A 1 109 ? -22.389 -8.331 16.905 1.00 86.88 109 TYR A CA 1
ATOM 872 C C . TYR A 1 109 ? -21.870 -7.267 15.940 1.00 86.88 109 TYR A C 1
ATOM 874 O O . TYR A 1 109 ? -21.041 -7.528 15.081 1.00 86.88 109 TYR A O 1
ATOM 882 N N . GLY A 1 110 ? -22.323 -6.028 16.119 1.00 88.94 110 GLY A N 1
ATOM 883 C CA . GLY A 1 110 ? -21.680 -4.882 15.480 1.00 88.94 110 GLY A CA 1
ATOM 884 C C . GLY A 1 110 ? -20.313 -4.569 16.102 1.00 88.94 110 GLY A C 1
ATOM 885 O O . GLY A 1 110 ? -20.012 -4.971 17.230 1.00 88.94 110 GLY A O 1
ATOM 886 N N . ARG A 1 111 ? -19.525 -3.745 15.407 1.00 90.50 111 ARG A N 1
ATOM 887 C CA . ARG A 1 111 ? -18.165 -3.320 15.789 1.00 90.50 111 ARG A CA 1
ATOM 888 C C . ARG A 1 111 ? -17.988 -2.970 17.273 1.00 90.50 111 ARG A C 1
ATOM 890 O O . ARG A 1 111 ? -17.048 -3.435 17.913 1.00 90.50 111 ARG A O 1
ATOM 897 N N . ARG A 1 112 ? -18.904 -2.178 17.854 1.00 90.69 112 ARG A N 1
ATOM 898 C CA . ARG A 1 112 ? -18.839 -1.762 19.274 1.00 90.69 112 ARG A CA 1
ATOM 899 C C . ARG A 1 112 ? -18.927 -2.955 20.228 1.00 90.69 112 ARG A C 1
ATOM 901 O O . ARG A 1 112 ? -18.114 -3.071 21.138 1.00 90.69 112 ARG A O 1
ATOM 908 N N . ARG A 1 113 ? -19.892 -3.852 20.000 1.00 92.75 113 ARG A N 1
ATOM 909 C CA . ARG A 1 113 ? -20.086 -5.053 20.828 1.00 92.75 113 ARG A CA 1
ATOM 910 C C . ARG A 1 113 ? -18.934 -6.032 20.657 1.00 92.75 113 ARG A C 1
ATOM 912 O O . ARG A 1 113 ? -18.501 -6.617 21.642 1.00 92.75 113 ARG A O 1
ATOM 919 N N . MET A 1 114 ? -18.416 -6.161 19.438 1.00 92.81 114 MET A N 1
ATOM 920 C CA . MET A 1 114 ? -17.269 -7.018 19.151 1.00 92.81 114 MET A CA 1
ATOM 921 C C . MET A 1 114 ? -15.994 -6.506 19.840 1.00 92.81 114 MET A C 1
ATOM 923 O O . MET A 1 114 ? -15.280 -7.283 20.463 1.00 92.81 114 MET A O 1
ATOM 927 N N . THR A 1 115 ? -15.769 -5.187 19.846 1.00 93.75 115 THR A N 1
ATOM 928 C CA . THR A 1 115 ? -14.652 -4.565 20.583 1.00 93.75 115 THR A CA 1
ATOM 929 C C . THR A 1 115 ? -14.726 -4.870 22.077 1.00 93.75 115 THR A C 1
ATOM 931 O O . THR A 1 115 ? -13.732 -5.270 22.675 1.00 93.75 115 THR A O 1
ATOM 934 N N . VAL A 1 116 ? -15.900 -4.709 22.694 1.00 93.19 116 VAL A N 1
ATOM 935 C CA . VAL A 1 116 ? -16.089 -5.019 24.121 1.00 93.19 116 VAL A CA 1
ATOM 936 C C . VAL A 1 116 ? -15.884 -6.510 24.386 1.00 93.19 116 VAL A C 1
ATOM 938 O O . VAL A 1 116 ? -15.210 -6.868 25.343 1.00 93.19 116 VAL A O 1
ATOM 941 N N . TRP A 1 117 ? -16.412 -7.381 23.523 1.00 92.94 117 TRP A N 1
ATOM 942 C CA . TRP A 1 117 ? -16.245 -8.826 23.659 1.00 92.94 117 TRP A CA 1
ATOM 943 C C . TRP A 1 117 ? -14.767 -9.237 23.623 1.00 92.94 117 TRP A C 1
ATOM 945 O O . TRP A 1 117 ? -14.329 -9.960 24.511 1.00 92.94 117 TRP A O 1
ATOM 955 N N . LEU A 1 118 ? -13.985 -8.708 22.680 1.00 94.06 118 LEU A N 1
ATOM 956 C CA . LEU A 1 118 ? -12.545 -8.967 22.578 1.00 94.06 118 LEU A CA 1
ATOM 957 C C . LEU A 1 118 ? -11.762 -8.459 23.794 1.00 94.06 118 LEU A C 1
ATOM 959 O O . LEU A 1 118 ? -10.913 -9.180 24.317 1.00 94.06 118 LEU A O 1
ATOM 963 N N . ASN A 1 119 ? -12.090 -7.262 24.291 1.00 93.75 119 ASN A N 1
ATOM 964 C CA . ASN A 1 119 ? -11.483 -6.736 25.516 1.00 93.75 119 ASN A CA 1
ATOM 965 C C . ASN A 1 119 ? -11.844 -7.590 26.742 1.00 93.75 119 ASN A C 1
ATOM 967 O O . ASN A 1 119 ? -10.982 -7.849 27.577 1.00 93.75 119 ASN A O 1
ATOM 971 N N . ASN A 1 120 ? -13.073 -8.112 26.816 1.00 92.94 120 ASN A N 1
ATOM 972 C CA . ASN A 1 120 ? -13.488 -9.032 27.878 1.00 92.94 120 ASN A CA 1
ATOM 973 C C . ASN A 1 120 ? -12.770 -10.393 27.809 1.00 92.94 120 ASN A C 1
ATOM 975 O O . ASN A 1 120 ? -12.657 -11.060 28.832 1.00 92.94 120 ASN A O 1
ATOM 979 N N . GLN A 1 121 ? -12.274 -10.807 26.636 1.00 90.31 121 GLN A N 1
ATOM 980 C CA . GLN A 1 121 ? -11.404 -11.985 26.483 1.00 90.31 121 GLN A CA 1
ATOM 981 C C . GLN A 1 121 ? -9.932 -11.700 26.851 1.00 90.31 121 GLN A C 1
ATOM 983 O O . GLN A 1 121 ? -9.097 -12.596 26.771 1.00 90.31 121 GLN A O 1
ATOM 988 N N . GLY A 1 122 ? -9.595 -10.465 27.245 1.00 92.69 122 GLY A N 1
ATOM 989 C CA . GLY A 1 122 ? -8.240 -10.055 27.628 1.00 92.69 122 GLY A CA 1
ATOM 990 C C . GLY A 1 122 ? -7.400 -9.467 26.490 1.00 92.69 122 GLY A C 1
ATOM 991 O O . GLY A 1 122 ? -6.243 -9.109 26.709 1.00 92.69 122 GLY A O 1
ATOM 992 N N . TYR A 1 123 ? -7.957 -9.316 25.285 1.00 90.81 123 TYR A N 1
ATOM 993 C CA . TYR A 1 123 ? -7.266 -8.659 24.177 1.00 90.81 123 TYR A CA 1
ATOM 994 C C . TYR A 1 123 ? -7.505 -7.149 24.240 1.00 90.81 123 TYR A C 1
ATOM 996 O O . TYR A 1 123 ? -8.598 -6.684 23.929 1.00 90.81 123 TYR A O 1
ATOM 1004 N N . SER A 1 124 ? -6.481 -6.372 24.606 1.00 89.38 124 SER A N 1
ATOM 1005 C CA . SER A 1 124 ? -6.551 -4.904 24.580 1.00 89.38 124 SER A CA 1
ATOM 1006 C C . SER A 1 124 ? -6.615 -4.404 23.132 1.00 89.38 124 SER A C 1
ATOM 1008 O O . SER A 1 124 ? -5.597 -4.286 22.445 1.00 89.38 124 SER A O 1
ATOM 1010 N N . VAL A 1 125 ? -7.832 -4.174 22.632 1.00 91.00 125 VAL A N 1
ATOM 1011 C CA . VAL A 1 125 ? -8.097 -3.875 21.218 1.00 91.00 125 VAL A CA 1
ATOM 1012 C C . VAL A 1 125 ? -8.872 -2.567 21.095 1.00 91.00 125 VAL A C 1
ATOM 1014 O O . VAL A 1 125 ? -9.946 -2.389 21.673 1.00 91.00 125 VAL A O 1
ATOM 1017 N N . ASN A 1 126 ? -8.339 -1.641 20.291 1.00 90.50 126 ASN A N 1
ATOM 1018 C CA . ASN A 1 126 ? -9.062 -0.435 19.897 1.00 90.50 126 ASN A CA 1
ATOM 1019 C C . ASN A 1 126 ? -10.146 -0.797 18.882 1.00 90.50 126 ASN A C 1
ATOM 1021 O O . ASN A 1 126 ? -9.915 -1.589 17.975 1.00 90.50 126 ASN A O 1
ATOM 1025 N N . SER A 1 127 ? -11.279 -0.108 18.951 1.00 86.62 127 SER A N 1
ATOM 1026 C CA . SER A 1 127 ? -12.339 -0.181 17.952 1.00 86.62 127 SER A CA 1
ATOM 1027 C C . SER A 1 127 ? -11.848 -0.151 16.492 1.00 86.62 127 SER A C 1
ATOM 1029 O O . SER A 1 127 ? -12.464 -0.771 15.641 1.00 86.62 127 SER A O 1
ATOM 1031 N N . LYS A 1 128 ? -10.766 0.567 16.139 1.00 87.50 128 LYS A N 1
ATOM 1032 C CA . LYS A 1 128 ? -10.232 0.616 14.753 1.00 87.50 128 LYS A CA 1
ATOM 1033 C C . LYS A 1 128 ? -9.657 -0.717 14.243 1.00 87.50 128 LYS A C 1
ATOM 1035 O O . LYS A 1 128 ? -9.355 -0.805 13.062 1.00 87.50 128 LYS A O 1
ATOM 1040 N N . ARG A 1 129 ? -9.471 -1.704 15.121 1.00 85.12 129 ARG A N 1
ATOM 1041 C CA . ARG A 1 129 ? -8.928 -3.036 14.809 1.00 85.12 129 ARG A CA 1
ATOM 1042 C C . ARG A 1 129 ? -10.003 -4.132 14.738 1.00 85.12 129 ARG A C 1
ATOM 1044 O O . ARG A 1 129 ? -9.650 -5.292 14.581 1.00 85.12 129 ARG A O 1
ATOM 1051 N N . VAL A 1 130 ? -11.276 -3.767 14.900 1.00 84.50 130 VAL A N 1
ATOM 1052 C CA . VAL A 1 130 ? -12.455 -4.649 14.868 1.00 84.50 130 VAL A CA 1
ATOM 1053 C C . VAL A 1 130 ? -13.392 -4.177 13.776 1.00 84.50 130 VAL A C 1
ATOM 1055 O O . VAL A 1 130 ? -13.942 -5.046 13.077 1.00 84.50 130 VAL A O 1
#

pLDDT: mean 81.27, std 11.59, range [49.66, 94.5]

Secondary structure (DSSP, 8-state):
-HHHHHHHHHTTSS-HHHHHHHHT--HHHHHHHHHHHHHHHHHHHHGGGGHHHHHHHHHHHHHHS-HHHHHHHTT--HHHHT---PPPPHHHHHHHHHHHHHHHH-TT--HHHHHHHHHHTT----GGG-

=== Feature glossary ===
Key to the feature types in this record:

Secon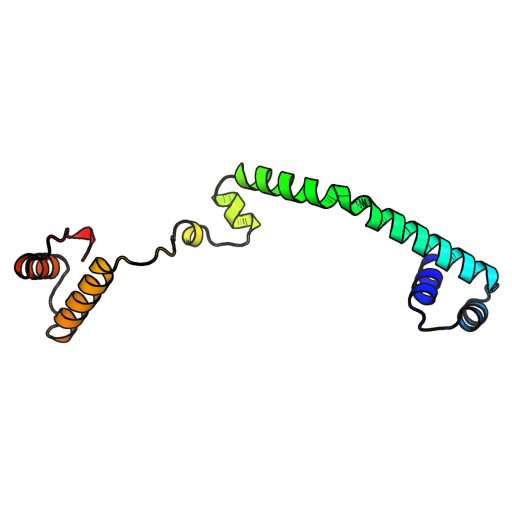dary structure (8-state, DSSP). Secondary structure is the local, repeating backbone conformation. DSSP classifies it into eight states by reading the hydrogen-bond network: three helix types (H, G, I), two β types (E, B), two non-regular types (T, S), and uns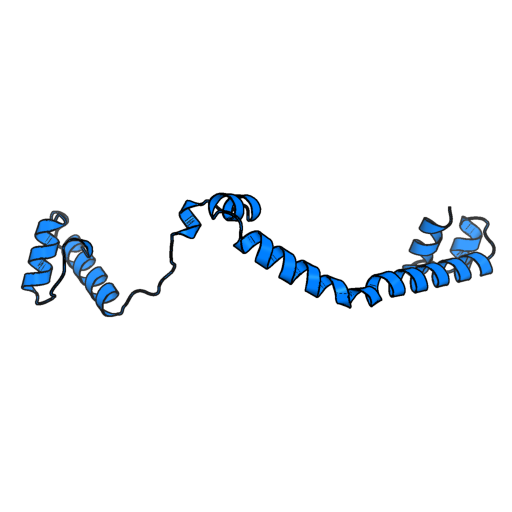tructured coil (-).

Backbone torsions (φ/ψ). Backbone dihedral angles. Every residue except chain termini has a φ (preceding-C → N → Cα → C) and a ψ (N → Cα → C → next-N). They are reported in degrees following the IUPAC sign convention. Secondary structure is essentially a statement about which (φ, ψ) basin each residue occupies.

Predicted aligned error. Predicted Aligned Error (PAE) is an AlphaFold confidence matrix: entry (i, j) is the expected error in the position of residue j, in ångströms, when the prediction is superimposed on the true structure at residue i. Low PAE within a block of residues means that block is internally rigid and well-predicted; high PAE between two blocks means their relative placement is uncertain even if each block individually is confident.

B-factor. B-factor (Debye–Waller factor) reflects atomic displacement in the crystal lattice. It is an experimental observable (units Å²), not a prediction; low values mean the atom is pinned down, high values mean it moves or is heterogeneous across the crystal.

Secondary structure (3-state, P-SEA). Three-state secondary structure (P-SEA) collapses the eight DSSP classes into helix (a), strand (b), and coil (c). P-SEA assigns these from Cα geometry alone — distances and angles — without requiring backbone oxygens, so it works on any Cα trace.

Sequence. Primary structure: the covalent order of the twenty standard amino acids along the backbone. Two proteins with the same sequence will (almost always) fold to the same structure; two with 30% identity often share a fold but not the details.

pLDDT. pLDDT is the predicted lDDT-Cα score: AlphaFold's confidence that the local environment of each residue (all inter-atomic distances within 15 Å) is correctly placed. It is a per-residue number between 0 and 100, with higher meaning more reliable.

InterPro / GO / CATH / organism. Functional annotations link the protein to curated databases. InterPro entries identify conserved domains and families by matching the sequence against member-database signatures (Pfam, PROSITE, CDD, …). Gene Ontology (GO) terms describe molecular function, biological process, and cellular component in a controlled vocabulary. CATH places the structure in a hierarchical fold classification (Class/Architecture/Topology/Homologous-superfamily). The organism is the source species.

Contact-map, Ramachandran, and PAE plots. Three diagnostic plots accompany the record. The Cα contact map visualizes the tertiary structure as a 2D adjacency matrix (8 Å cutoff, sequence-local contacts suppressed). The Ramachandran plot shows the distribution of backbone (φ, ψ) torsions, with points in the α and β basins reflecting secondary structure content. The PAE plot shows AlphaFold's inter-residue confidence as a color matrix.

mmCIF coordinates. The mmCIF table is the protein's shape written out atom by atom. For each backbone N, Cα, C, and carbonyl O, it records an (x, y, z) coordinate triple in Å plus the residue type, chain letter, and residue number.

Radius of gyration, Cα contacts, bounding box. Three whole-structure scalars: the radius of gyration (RMS distance of Cα from centroid, in Å), the count of Cα–Cα contacts (pairs closer than 8 Å and separated by more than four residues in sequence — i.e. tertiary, not local, contacts), and the bounding-box dimensions. Together they distinguish compact globular folds from extended fibres or disordered chains.

Foldseek 3Di. The Foldseek 3Di string encodes local tertiary geometry as a 20-letter alphabet — one character per residue — derived from the relative positions of nearby Cα atoms. Unlike the amino-acid sequence, 3Di is a direct function of the 3D structure, so two proteins with the same fold have similar 3Di strings even at low sequence identity.

Rendered structure images. Six rendered views show the 3D structure from the faces of a cube — i.e. along ±x, ±y, ±z. Rendering representation is drawn randomly per protein from cartoon (secondary-structure ribbons), sticks (backbone bonds), or molecular surface; coloring is either N→C rainbow (blue at the N-terminus through red at the C-terminus) or one color per chain.

Nearest PDB structures. The Foldseek neighbor list gives the closest experimentally determined structures in the PDB, ranked by structural alignment. TM-score near 1 means near-identical fold; near 0.3 means only rough topology match. This is how one finds what a novel AlphaFold prediction most resembles in the solved-structure universe.

Solvent-accessible surface area. SASA measures how much of the protein is reachable by solvent. It is computed by rolling a water-sized probe over the atomic surface and summing the exposed area (Å²). Per-residue SASA distinguishes core (buried, low SASA) from surface (exposed, high SASA) residues; total SASA is a whole-molecule size measure.